Protein AF-A0A6C1NM78-F1 (afdb_monomer_lite)

Radius of gyration: 11.96 Å; chains: 1; bounding box: 29×38×28 Å

pLDDT: mean 93.98, std 7.11, range [59.12, 98.38]

Structure (mmCIF, N/CA/C/O backbone):
data_AF-A0A6C1NM78-F1
#
_entry.id   AF-A0A6C1NM78-F1
#
loop_
_atom_site.group_PDB
_atom_site.id
_atom_site.type_symbol
_atom_site.label_atom_id
_atom_site.label_alt_id
_atom_site.label_comp_id
_atom_site.label_asym_id
_atom_site.label_entity_id
_atom_site.label_seq_id
_atom_site.pdbx_PDB_ins_code
_atom_site.Cartn_x
_atom_site.Cartn_y
_atom_site.Cartn_z
_atom_site.occupancy
_atom_site.B_iso_or_equiv
_atom_site.auth_seq_id
_atom_site.auth_comp_id
_atom_site.auth_asym_id
_atom_site.auth_atom_id
_atom_site.pdbx_PDB_model_num
ATOM 1 N N . HIS A 1 1 ? 21.575 -6.023 -3.099 1.00 59.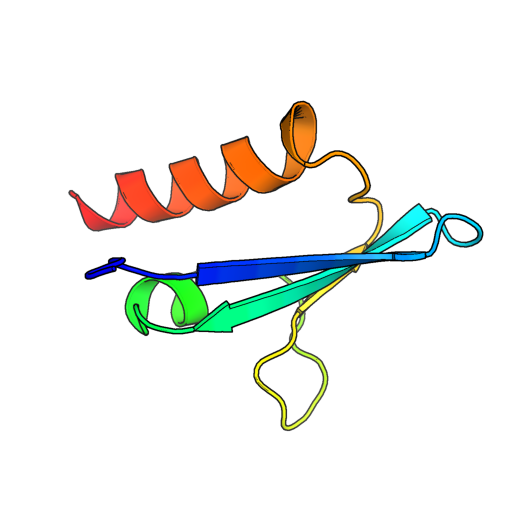12 1 HIS A N 1
ATOM 2 C CA . HIS A 1 1 ? 20.684 -6.380 -1.975 1.00 59.12 1 HIS A CA 1
ATOM 3 C C . HIS A 1 1 ? 19.670 -7.404 -2.475 1.00 59.12 1 HIS A C 1
ATOM 5 O O . HIS A 1 1 ? 18.844 -7.044 -3.301 1.00 59.12 1 HIS A O 1
ATOM 11 N N . GLY A 1 2 ? 19.781 -8.679 -2.086 1.00 84.06 2 GL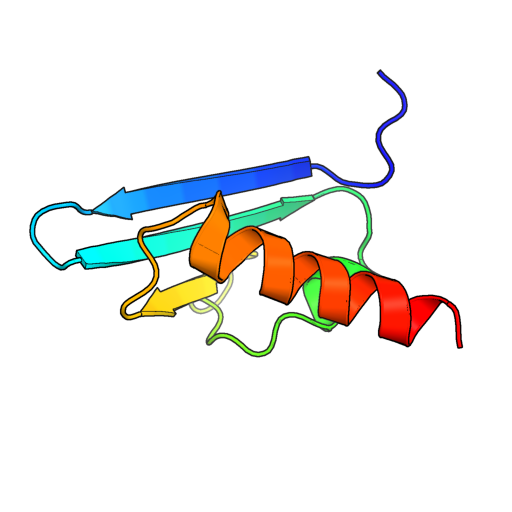Y A N 1
ATOM 12 C CA . GLY A 1 2 ? 18.855 -9.741 -2.512 1.00 84.06 2 GLY A CA 1
ATOM 13 C C . GLY A 1 2 ? 17.545 -9.695 -1.725 1.00 84.06 2 GLY A C 1
ATOM 14 O O . GLY A 1 2 ? 17.345 -10.504 -0.828 1.00 84.06 2 GLY A O 1
ATOM 15 N N . LEU A 1 3 ? 16.706 -8.690 -1.990 1.00 91.69 3 LEU A N 1
ATOM 16 C CA . LEU A 1 3 ? 15.411 -8.525 -1.324 1.00 91.69 3 LEU A CA 1
ATOM 17 C C . LEU A 1 3 ? 14.371 -9.471 -1.934 1.00 91.69 3 LEU A C 1
ATOM 19 O O . LEU A 1 3 ? 14.288 -9.573 -3.155 1.00 91.69 3 LEU A O 1
ATOM 23 N N . HIS A 1 4 ? 13.542 -10.093 -1.090 1.00 92.44 4 HIS A N 1
ATOM 24 C CA . HIS A 1 4 ? 12.395 -10.894 -1.539 1.00 92.44 4 HIS A CA 1
ATOM 25 C C . HIS A 1 4 ? 11.380 -10.036 -2.316 1.00 92.44 4 HIS A C 1
ATOM 27 O O . HIS A 1 4 ? 10.936 -10.403 -3.400 1.00 92.44 4 HIS A O 1
ATOM 33 N N . PHE A 1 5 ? 11.069 -8.848 -1.795 1.00 95.44 5 PHE A N 1
ATOM 34 C CA . PHE A 1 5 ? 10.354 -7.800 -2.516 1.00 95.44 5 PHE A CA 1
ATOM 35 C C . PHE A 1 5 ? 10.743 -6.419 -1.982 1.00 95.44 5 PHE A C 1
ATOM 37 O O . PHE A 1 5 ? 11.321 -6.289 -0.900 1.00 95.44 5 PHE A O 1
ATOM 44 N N . ALA A 1 6 ? 10.400 -5.385 -2.740 1.00 96.00 6 ALA A N 1
ATOM 45 C CA . ALA A 1 6 ? 10.444 -3.994 -2.319 1.00 96.00 6 ALA A CA 1
ATOM 46 C C . ALA A 1 6 ? 9.056 -3.367 -2.476 1.00 96.00 6 ALA A C 1
ATOM 48 O O . ALA A 1 6 ? 8.317 -3.708 -3.401 1.00 96.00 6 ALA A O 1
ATOM 49 N N . ALA A 1 7 ? 8.724 -2.441 -1.577 1.00 96.69 7 ALA A N 1
ATOM 50 C CA . ALA A 1 7 ? 7.480 -1.689 -1.609 1.00 96.69 7 ALA A CA 1
ATOM 51 C C . ALA A 1 7 ? 7.754 -0.183 -1.505 1.00 96.69 7 ALA A C 1
ATOM 53 O O . ALA A 1 7 ? 8.563 0.249 -0.682 1.00 96.69 7 ALA A O 1
ATOM 54 N N . LEU A 1 8 ? 7.051 0.608 -2.313 1.00 97.50 8 LEU A N 1
ATOM 55 C CA . LEU A 1 8 ? 7.051 2.067 -2.271 1.00 97.50 8 LEU A CA 1
ATOM 56 C C . LEU A 1 8 ? 5.642 2.550 -1.931 1.00 97.50 8 LEU A C 1
ATOM 58 O O . LEU A 1 8 ? 4.700 2.248 -2.657 1.00 97.50 8 LEU A O 1
ATOM 62 N N . MET A 1 9 ? 5.513 3.311 -0.844 1.00 98.06 9 MET A N 1
ATOM 63 C CA . MET A 1 9 ? 4.264 3.963 -0.448 1.00 98.06 9 MET A CA 1
ATOM 64 C C . MET A 1 9 ? 4.405 5.473 -0.642 1.00 98.06 9 MET A C 1
ATOM 66 O O . MET A 1 9 ? 5.316 6.077 -0.074 1.00 98.06 9 MET A O 1
ATOM 70 N N . VAL A 1 10 ? 3.514 6.071 -1.430 1.00 97.62 10 VAL A N 1
ATOM 71 C CA . VAL A 1 10 ? 3.462 7.517 -1.684 1.00 97.62 10 VAL A CA 1
ATOM 72 C C . VAL A 1 10 ? 2.181 8.059 -1.075 1.00 97.62 10 VAL A C 1
ATOM 74 O O . VAL A 1 10 ? 1.101 7.698 -1.526 1.00 97.62 10 VAL A O 1
ATOM 77 N N . THR A 1 11 ? 2.299 8.908 -0.058 1.00 97.69 11 THR A N 1
ATOM 78 C CA . THR A 1 11 ? 1.151 9.464 0.668 1.00 97.69 11 THR A CA 1
ATOM 79 C C . THR A 1 11 ? 0.822 10.867 0.179 1.00 97.69 11 THR A C 1
ATOM 81 O O . THR A 1 11 ? 1.688 11.743 0.201 1.00 97.69 11 THR A O 1
ATOM 84 N N . ASP A 1 12 ? -0.438 11.099 -0.188 1.00 96.38 12 ASP A N 1
ATOM 85 C CA . ASP A 1 12 ? -0.986 12.446 -0.306 1.00 96.38 12 ASP A CA 1
ATOM 86 C C . ASP A 1 12 ? -1.508 12.889 1.068 1.00 96.38 12 ASP A C 1
ATOM 88 O O . ASP A 1 12 ? -2.533 12.426 1.568 1.00 96.38 12 ASP A O 1
ATOM 92 N N . VAL A 1 13 ? -0.779 13.804 1.706 1.00 94.38 13 VAL A N 1
ATOM 93 C CA . VAL A 1 13 ? -1.121 14.306 3.044 1.00 94.38 13 VAL A CA 1
ATOM 94 C C . VAL A 1 13 ? -2.375 15.185 3.063 1.00 94.38 13 VAL A C 1
ATOM 96 O O . VAL A 1 13 ? -2.920 15.418 4.139 1.00 94.38 13 VAL A O 1
ATOM 99 N N . LYS A 1 14 ? -2.834 15.681 1.905 1.00 95.88 14 LYS A N 1
ATOM 100 C CA . LYS A 1 14 ? -4.046 16.503 1.802 1.00 95.88 14 LYS A CA 1
ATOM 101 C C . LYS A 1 14 ? -5.297 15.635 1.771 1.00 95.88 14 LYS A C 1
ATOM 103 O O . LYS A 1 14 ? -6.263 15.971 2.449 1.00 95.88 14 LYS A O 1
ATOM 108 N N . THR A 1 15 ? -5.280 14.541 1.008 1.00 94.88 15 THR A N 1
ATOM 109 C CA . THR A 1 15 ? -6.426 13.616 0.913 1.00 94.88 15 THR A CA 1
ATOM 110 C C . THR A 1 15 ? -6.391 12.509 1.963 1.00 94.88 15 THR A C 1
ATOM 112 O O . THR A 1 15 ? -7.408 11.871 2.197 1.00 94.88 15 THR A O 1
ATOM 115 N N . GLN A 1 16 ? -5.250 12.321 2.636 1.00 94.56 16 GLN A N 1
ATOM 116 C CA . GLN A 1 16 ? -5.013 11.235 3.591 1.00 94.56 16 GLN A CA 1
ATOM 117 C C . GLN A 1 16 ? -5.108 9.835 2.962 1.00 94.56 16 GLN A C 1
ATOM 119 O O . GLN A 1 16 ? -5.492 8.869 3.622 1.00 94.56 16 GLN A O 1
ATOM 124 N N . ASP A 1 17 ? -4.673 9.717 1.708 1.00 96.00 17 ASP A N 1
ATOM 125 C CA . ASP A 1 17 ? -4.581 8.452 0.981 1.00 96.00 17 ASP A CA 1
ATOM 126 C C . ASP A 1 17 ? -3.137 8.152 0.575 1.00 96.00 17 ASP A C 1
ATOM 128 O O . ASP A 1 17 ? -2.282 9.041 0.529 1.00 96.00 17 ASP A O 1
ATOM 132 N N . SER A 1 18 ? -2.861 6.893 0.236 1.00 98.38 18 SER A N 1
ATOM 133 C CA . SER A 1 18 ? -1.580 6.508 -0.358 1.00 98.38 18 SER A CA 1
ATOM 134 C C . SER A 1 18 ? -1.741 5.702 -1.641 1.00 98.38 18 SER A C 1
ATOM 136 O O . SER A 1 18 ? -2.731 5.007 -1.855 1.00 98.38 18 SER A O 1
ATOM 138 N N . LEU A 1 19 ? -0.708 5.744 -2.474 1.00 98.12 19 LEU A N 1
ATOM 139 C CA . LEU A 1 19 ? 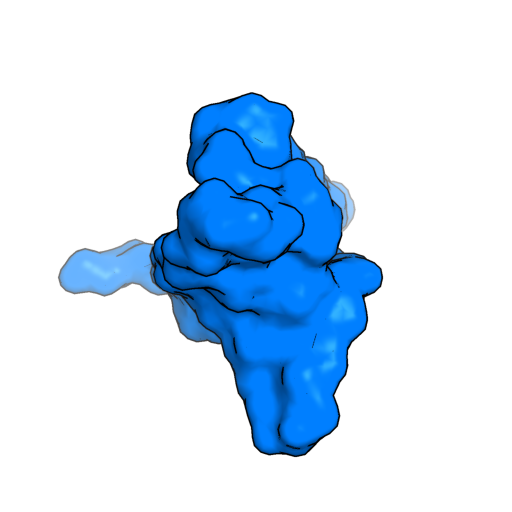-0.454 4.763 -3.520 1.00 98.12 19 LEU A CA 1
ATOM 140 C C . LEU A 1 19 ? 0.619 3.787 -3.042 1.00 98.12 19 LEU A C 1
ATOM 142 O O . LEU A 1 19 ? 1.586 4.195 -2.397 1.00 98.12 19 LEU A O 1
ATOM 146 N N . LEU A 1 20 ? 0.462 2.511 -3.376 1.00 98.38 20 LEU A N 1
ATOM 147 C CA . LEU A 1 20 ? 1.446 1.464 -3.117 1.00 98.38 20 LEU A CA 1
ATOM 148 C C . LEU A 1 20 ? 1.926 0.876 -4.438 1.00 98.38 20 LEU A C 1
ATOM 150 O O . LEU A 1 20 ? 1.116 0.577 -5.307 1.00 98.38 20 LEU A O 1
ATOM 154 N N . MET A 1 21 ? 3.228 0.650 -4.549 1.00 97.56 21 MET A N 1
ATOM 155 C CA . MET A 1 21 ? 3.844 -0.161 -5.595 1.00 97.56 21 MET A CA 1
ATOM 156 C C . MET A 1 21 ? 4.667 -1.264 -4.937 1.00 97.56 21 MET A C 1
ATOM 158 O O . MET A 1 21 ? 5.378 -0.999 -3.967 1.00 97.56 21 MET A O 1
ATOM 162 N N . VAL A 1 22 ? 4.594 -2.482 -5.469 1.00 95.88 22 VAL A N 1
ATOM 163 C CA . VAL A 1 22 ? 5.333 -3.654 -4.981 1.00 95.88 22 VAL A CA 1
ATOM 164 C C . VAL A 1 22 ? 6.025 -4.332 -6.154 1.00 95.88 22 VAL A C 1
ATOM 166 O O . VAL A 1 22 ? 5.419 -4.525 -7.202 1.00 95.88 22 VAL A O 1
ATOM 169 N N . ARG A 1 23 ? 7.303 -4.691 -5.993 1.00 94.62 23 ARG A N 1
ATOM 170 C CA . ARG A 1 23 ? 8.098 -5.404 -7.007 1.00 94.62 23 ARG A CA 1
ATOM 171 C C . ARG A 1 23 ? 8.954 -6.494 -6.368 1.00 94.62 23 ARG A C 1
ATOM 173 O O . ARG A 1 23 ? 9.442 -6.319 -5.255 1.00 94.62 23 ARG A O 1
ATOM 180 N N . GLY A 1 24 ? 9.171 -7.595 -7.089 1.00 92.56 24 GLY A N 1
ATOM 181 C CA . GLY A 1 24 ? 9.999 -8.733 -6.660 1.00 92.56 24 GLY A CA 1
ATOM 182 C C . GLY A 1 24 ? 9.179 -10.009 -6.469 1.00 92.56 24 GLY A C 1
ATOM 183 O O . GLY A 1 24 ? 9.267 -10.914 -7.291 1.00 92.56 24 GLY A O 1
ATOM 184 N N . ALA A 1 25 ? 8.334 -10.058 -5.438 1.00 93.00 25 ALA A N 1
ATOM 185 C CA . ALA A 1 25 ? 7.487 -11.216 -5.159 1.00 93.00 25 ALA A CA 1
ATOM 186 C C . ALA A 1 25 ? 6.095 -11.057 -5.793 1.00 93.00 25 ALA A C 1
ATOM 188 O O . ALA A 1 25 ? 5.253 -10.321 -5.277 1.00 93.00 25 ALA A O 1
ATOM 189 N N . ARG A 1 26 ? 5.841 -11.769 -6.901 1.00 92.88 26 ARG A N 1
ATOM 190 C CA . ARG A 1 26 ? 4.539 -11.748 -7.596 1.00 92.88 26 ARG A CA 1
ATOM 191 C C . ARG A 1 26 ? 3.386 -12.179 -6.683 1.00 92.88 26 ARG A C 1
ATOM 193 O O . ARG A 1 26 ? 2.364 -11.509 -6.678 1.00 92.88 26 ARG A O 1
ATOM 200 N N . ALA A 1 27 ? 3.590 -13.206 -5.858 1.00 94.06 27 ALA A N 1
ATOM 201 C CA . ALA A 1 27 ? 2.574 -13.677 -4.916 1.00 94.06 27 ALA A CA 1
ATOM 202 C C . ALA A 1 27 ? 2.146 -12.589 -3.911 1.00 94.06 27 ALA A C 1
ATOM 204 O O . ALA A 1 27 ? 0.966 -12.449 -3.607 1.00 94.06 27 ALA A O 1
ATOM 205 N N . VAL A 1 28 ? 3.088 -11.748 -3.458 1.00 94.88 28 VAL A N 1
ATOM 206 C CA . VAL A 1 28 ? 2.767 -10.603 -2.589 1.00 94.88 28 VAL A CA 1
ATOM 207 C C . VAL A 1 28 ? 1.922 -9.577 -3.339 1.00 94.88 28 VAL A C 1
ATOM 209 O O . VAL A 1 28 ? 0.963 -9.075 -2.773 1.00 94.88 28 VAL A O 1
ATOM 212 N N . ALA A 1 29 ? 2.258 -9.272 -4.597 1.00 94.56 29 ALA A N 1
ATOM 213 C CA . ALA A 1 29 ? 1.495 -8.333 -5.421 1.00 94.56 29 ALA A CA 1
ATOM 214 C C . ALA A 1 29 ? 0.069 -8.833 -5.720 1.00 94.56 29 ALA A C 1
ATOM 216 O O . ALA A 1 29 ? -0.881 -8.061 -5.633 1.00 94.56 29 ALA A O 1
ATOM 217 N N . GLU A 1 30 ? -0.088 -10.122 -6.030 1.00 94.38 30 GLU A N 1
ATOM 218 C CA . GLU A 1 30 ? -1.387 -10.754 -6.307 1.00 94.38 30 GLU A CA 1
ATOM 219 C C . GLU A 1 30 ? -2.292 -10.826 -5.071 1.00 94.38 30 GLU A C 1
ATOM 221 O O . GLU A 1 30 ? -3.511 -10.763 -5.201 1.00 94.38 30 GLU A O 1
ATOM 226 N N . ALA A 1 31 ? -1.708 -10.906 -3.873 1.00 95.75 31 ALA A N 1
ATOM 227 C CA . ALA A 1 31 ? -2.445 -10.925 -2.613 1.00 95.75 31 ALA A CA 1
ATOM 228 C C . ALA A 1 31 ? -2.911 -9.532 -2.140 1.00 95.75 31 ALA A C 1
ATOM 230 O O . ALA A 1 31 ? -3.608 -9.422 -1.129 1.00 95.75 31 ALA A O 1
ATOM 231 N N . ILE A 1 32 ? -2.546 -8.443 -2.832 1.00 96.25 32 ILE A N 1
ATOM 232 C CA . ILE A 1 32 ? -2.985 -7.098 -2.444 1.00 96.25 32 ILE A CA 1
ATOM 233 C C . ILE A 1 32 ? -4.464 -6.917 -2.791 1.00 96.25 32 ILE A C 1
ATOM 235 O O . ILE A 1 32 ? -4.835 -6.750 -3.948 1.00 96.25 32 ILE A O 1
ATOM 239 N N . SER A 1 33 ? -5.305 -6.862 -1.758 1.00 94.94 33 SER A N 1
ATOM 240 C CA . SER A 1 33 ? -6.761 -6.718 -1.883 1.00 94.94 33 SER A CA 1
ATOM 241 C C . SER A 1 33 ? -7.248 -5.284 -2.135 1.00 94.94 33 SER A C 1
ATOM 243 O O . SER A 1 33 ? -8.450 -5.050 -2.257 1.00 94.94 33 SER A O 1
ATOM 245 N N . TYR A 1 34 ? -6.344 -4.302 -2.159 1.00 96.44 34 TYR A N 1
ATOM 246 C CA . TYR A 1 34 ? -6.686 -2.919 -2.491 1.00 96.44 34 TYR A CA 1
ATOM 247 C C . TYR A 1 34 ? -7.009 -2.784 -3.987 1.00 96.44 34 TYR A C 1
ATOM 249 O O . TYR A 1 34 ? -6.500 -3.559 -4.795 1.00 96.44 34 TYR A O 1
ATOM 257 N N . PRO A 1 35 ? -7.825 -1.800 -4.399 1.00 95.50 35 PRO A N 1
ATOM 258 C CA . PRO A 1 35 ? -8.095 -1.578 -5.812 1.00 95.50 35 PRO A CA 1
ATOM 259 C C . PRO A 1 35 ? -6.815 -1.167 -6.545 1.00 95.50 35 PRO A C 1
ATOM 261 O O . PRO A 1 35 ? -6.125 -0.215 -6.159 1.00 95.50 35 PRO A O 1
ATOM 264 N N . MET A 1 36 ? -6.512 -1.895 -7.614 1.00 96.00 36 MET A N 1
ATOM 265 C CA . MET A 1 36 ? -5.442 -1.566 -8.546 1.00 96.00 36 MET A CA 1
ATOM 266 C C . MET A 1 36 ? -5.848 -0.354 -9.391 1.00 96.00 36 MET A C 1
ATOM 268 O O . MET A 1 36 ? -7.008 -0.202 -9.764 1.00 96.00 36 MET A O 1
ATOM 272 N N . VAL A 1 37 ? -4.900 0.530 -9.684 1.00 95.19 37 VAL A N 1
ATOM 273 C CA . VAL A 1 37 ? -5.082 1.589 -10.675 1.00 95.19 37 VAL A CA 1
ATOM 274 C C . VAL A 1 37 ? -5.055 0.926 -12.047 1.00 95.19 37 VAL A C 1
ATOM 276 O O . VAL A 1 37 ? -4.063 0.281 -12.391 1.00 95.19 37 VAL A O 1
ATOM 279 N N . ASP A 1 38 ? -6.144 1.077 -12.798 1.00 90.88 38 ASP A N 1
ATOM 280 C CA . ASP A 1 38 ? -6.381 0.397 -14.073 1.00 90.88 38 ASP A CA 1
ATOM 281 C C . ASP A 1 38 ? -5.139 0.351 -14.975 1.00 90.88 38 ASP A C 1
ATOM 283 O O . ASP A 1 38 ? -4.549 1.378 -15.314 1.00 90.88 38 ASP A O 1
ATOM 287 N N . GLY A 1 39 ? -4.740 -0.866 -15.361 1.00 84.50 39 GLY A N 1
ATOM 288 C CA . GLY A 1 39 ? -3.615 -1.106 -16.269 1.00 84.50 39 GLY A CA 1
ATOM 289 C C . GLY A 1 39 ? -2.216 -0.915 -15.665 1.00 84.50 39 GLY A C 1
ATOM 290 O O . GLY A 1 39 ? -1.257 -0.794 -16.425 1.00 84.50 39 GLY A O 1
ATOM 291 N N . THR A 1 40 ? -2.067 -0.877 -14.335 1.00 90.38 40 THR A N 1
ATOM 292 C CA . THR A 1 40 ? -0.769 -0.666 -13.654 1.00 90.38 40 THR A CA 1
ATOM 293 C C . THR A 1 40 ? -0.478 -1.712 -12.567 1.00 90.38 40 THR A C 1
ATOM 295 O O . THR A 1 40 ? -1.343 -2.499 -12.223 1.00 90.38 40 THR A O 1
ATOM 298 N N . GLU A 1 41 ? 0.723 -1.698 -11.974 1.00 92.12 41 GLU A N 1
ATOM 299 C CA . GLU A 1 41 ? 1.056 -2.425 -10.727 1.00 92.12 41 GLU A CA 1
ATOM 300 C C . GLU A 1 41 ? 1.069 -1.467 -9.518 1.00 92.12 41 GLU A C 1
ATOM 302 O O . GLU A 1 41 ? 2.019 -1.424 -8.727 1.00 92.12 41 GLU A O 1
ATOM 307 N N . ILE A 1 42 ? 0.049 -0.609 -9.435 1.00 97.06 42 ILE A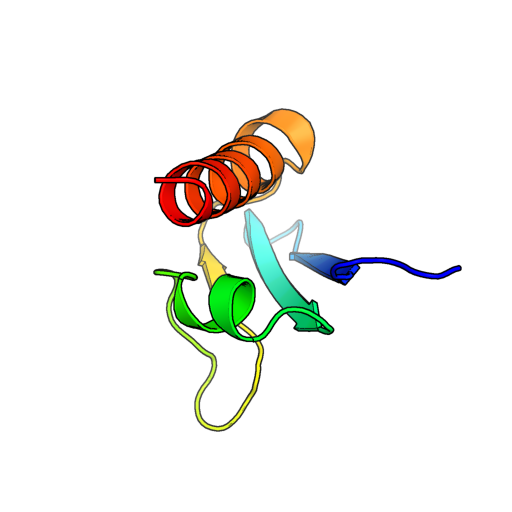 N 1
ATOM 308 C CA . ILE A 1 42 ? -0.117 0.389 -8.374 1.00 97.06 42 ILE A CA 1
ATOM 309 C C . ILE A 1 42 ? -1.484 0.196 -7.730 1.00 97.06 42 ILE A C 1
ATOM 311 O O . ILE A 1 42 ? -2.487 0.093 -8.427 1.00 97.06 42 ILE A O 1
ATOM 315 N N . TRP A 1 43 ? -1.541 0.214 -6.401 1.00 98.19 43 TRP A N 1
ATOM 316 C CA . TRP A 1 43 ? -2.779 0.061 -5.635 1.00 98.19 43 TRP A CA 1
ATOM 317 C C . TRP A 1 43 ? -3.124 1.340 -4.875 1.00 98.19 43 TRP A C 1
ATOM 319 O O . TRP A 1 43 ? -2.231 2.013 -4.353 1.00 98.19 43 TRP A O 1
ATOM 329 N N . ARG A 1 44 ? -4.419 1.674 -4.795 1.00 97.69 44 ARG A N 1
ATOM 330 C CA . ARG A 1 44 ? -4.923 2.804 -3.996 1.00 97.69 44 ARG A CA 1
ATOM 331 C C . ARG A 1 44 ? -5.248 2.343 -2.585 1.00 97.69 44 ARG A C 1
ATOM 333 O O . ARG A 1 44 ? -6.161 1.550 -2.369 1.00 97.69 44 ARG A O 1
ATOM 340 N N . LEU A 1 45 ? -4.512 2.869 -1.620 1.00 97.88 45 LEU A N 1
ATOM 341 C CA . LEU A 1 45 ? -4.688 2.580 -0.208 1.00 97.88 45 LEU A CA 1
ATOM 342 C C . LEU A 1 45 ? -5.445 3.746 0.437 1.00 97.88 45 LEU A C 1
ATOM 344 O O . LEU A 1 45 ? -4.855 4.598 1.109 1.00 97.88 45 LEU A O 1
ATOM 348 N N . ASN A 1 46 ? -6.755 3.793 0.193 1.00 95.88 46 ASN A N 1
ATOM 349 C CA . ASN A 1 46 ? -7.617 4.853 0.715 1.00 95.88 46 ASN A CA 1
ATOM 350 C C . ASN A 1 46 ? -7.604 4.844 2.254 1.00 95.88 46 ASN A C 1
ATOM 352 O O . ASN A 1 46 ? -7.772 3.790 2.874 1.00 95.88 46 ASN A O 1
ATOM 356 N N . GLY A 1 47 ? -7.380 6.003 2.871 1.00 96.00 47 GLY A N 1
ATOM 357 C CA . GLY A 1 47 ? -7.275 6.159 4.325 1.00 96.00 47 GLY A CA 1
ATOM 358 C C . GLY A 1 47 ? -6.013 5.558 4.961 1.00 96.00 47 GLY A C 1
ATOM 359 O O . GLY A 1 47 ? -5.905 5.510 6.192 1.00 96.00 47 GLY A O 1
ATOM 360 N N . VAL A 1 48 ? -5.047 5.075 4.171 1.00 97.75 48 VAL A N 1
ATOM 361 C CA . VAL A 1 48 ? -3.772 4.555 4.682 1.00 97.75 48 VAL A CA 1
ATOM 362 C C . VAL A 1 48 ? -2.698 5.620 4.557 1.00 97.75 48 VAL A C 1
ATOM 364 O O . VAL A 1 48 ? -2.287 5.986 3.462 1.00 97.75 48 VAL A O 1
ATOM 367 N N . VAL A 1 49 ? -2.179 6.069 5.696 1.00 97.06 49 VAL A N 1
ATOM 368 C CA . VAL A 1 49 ? -1.109 7.082 5.763 1.00 97.06 49 VAL A CA 1
ATOM 369 C C . VAL A 1 49 ? 0.039 6.661 6.678 1.00 97.06 49 VAL A C 1
ATOM 371 O O . VAL A 1 49 ? 1.139 7.205 6.621 1.00 97.06 49 VAL A O 1
ATOM 374 N N . SER A 1 50 ? -0.185 5.668 7.543 1.00 97.06 50 SER A N 1
ATOM 375 C CA . SER A 1 50 ? 0.799 5.204 8.512 1.00 97.06 50 SER A CA 1
ATOM 376 C C . SER A 1 50 ? 1.472 3.916 8.062 1.00 97.06 50 SER A C 1
ATOM 378 O O . SER A 1 50 ? 0.906 2.825 8.159 1.00 97.06 50 SER A O 1
ATOM 380 N N . ARG A 1 51 ? 2.757 4.015 7.706 1.00 97.31 51 ARG A N 1
ATOM 381 C CA . ARG A 1 51 ? 3.580 2.835 7.409 1.00 97.31 51 ARG A CA 1
ATOM 382 C C . ARG A 1 51 ? 3.551 1.811 8.551 1.00 97.31 51 ARG A C 1
ATOM 384 O O . ARG A 1 51 ? 3.344 0.630 8.313 1.00 97.31 51 ARG A O 1
ATOM 391 N N . LYS A 1 52 ? 3.757 2.256 9.798 1.00 97.56 52 LYS A N 1
ATOM 392 C CA . LYS A 1 52 ? 3.867 1.364 10.968 1.00 97.56 52 LYS A CA 1
ATOM 393 C C . LYS A 1 52 ? 2.525 0.768 11.390 1.00 97.56 52 LYS A C 1
ATOM 395 O O . LYS A 1 52 ? 2.487 -0.397 11.759 1.00 97.56 52 LYS A O 1
ATOM 400 N N . LYS A 1 53 ? 1.456 1.569 11.399 1.00 97.31 53 LYS A N 1
ATOM 401 C CA . LYS A 1 53 ? 0.163 1.141 11.951 1.00 97.31 53 LYS A CA 1
ATOM 402 C C . LYS A 1 53 ? -0.736 0.449 10.929 1.00 97.31 53 LYS A C 1
ATOM 404 O O . LYS A 1 53 ? -1.620 -0.284 11.344 1.00 97.31 53 LYS A O 1
ATOM 409 N N . GLN A 1 54 ? -0.543 0.708 9.635 1.00 98.00 54 GLN A N 1
ATOM 410 C CA . GLN A 1 54 ? -1.473 0.274 8.590 1.00 98.00 54 GL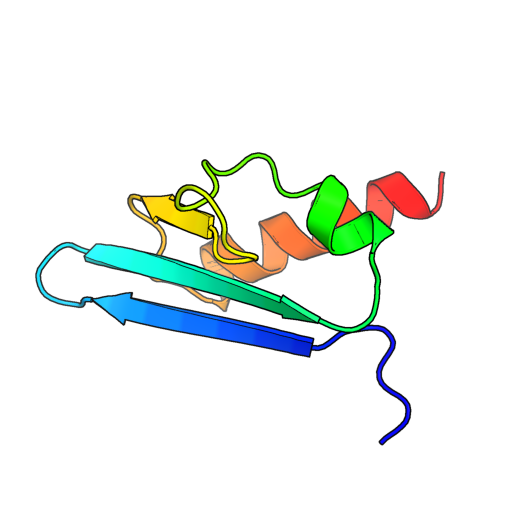N A CA 1
ATOM 411 C C . GLN A 1 54 ? -0.770 -0.568 7.517 1.00 98.00 54 GLN A C 1
ATOM 413 O O . GLN A 1 54 ? -1.147 -1.718 7.319 1.00 98.00 54 GLN A O 1
ATOM 418 N N . LEU A 1 55 ? 0.298 -0.056 6.885 1.00 97.81 55 LEU A N 1
ATOM 419 C CA . LEU A 1 55 ? 0.960 -0.789 5.794 1.00 97.81 55 LEU A CA 1
ATOM 420 C C . LEU A 1 55 ? 1.690 -2.052 6.275 1.00 97.81 55 LEU A C 1
ATOM 422 O O . LEU A 1 55 ? 1.523 -3.118 5.691 1.00 97.81 55 LEU A O 1
ATOM 426 N N . LEU A 1 56 ? 2.525 -1.945 7.316 1.00 97.69 56 LEU A N 1
ATOM 427 C CA . LEU A 1 56 ? 3.312 -3.088 7.793 1.00 97.69 56 LEU A CA 1
ATOM 428 C C . LEU A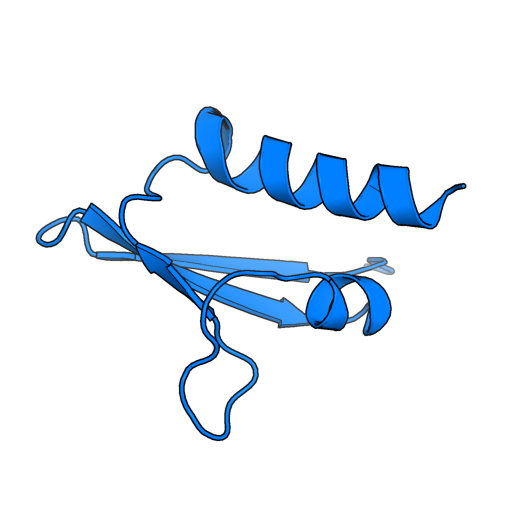 1 56 ? 2.434 -4.237 8.314 1.00 97.69 56 LEU A C 1
ATOM 430 O O . LEU A 1 56 ? 2.724 -5.372 7.938 1.00 97.69 56 LEU A O 1
ATOM 434 N N . PRO A 1 57 ? 1.371 -4.003 9.113 1.00 97.75 57 PRO A N 1
ATOM 435 C CA . PRO A 1 57 ? 0.449 -5.070 9.498 1.00 97.75 57 PRO A CA 1
ATOM 436 C C . PRO A 1 57 ? -0.209 -5.758 8.300 1.00 97.75 57 PRO A C 1
ATOM 438 O O . PRO A 1 57 ? -0.251 -6.982 8.272 1.00 97.75 57 PRO A O 1
ATOM 441 N N . PHE A 1 58 ? -0.641 -4.995 7.290 1.00 97.38 58 PHE A N 1
ATOM 442 C CA . PHE A 1 58 ? -1.231 -5.541 6.066 1.00 97.38 58 PHE A CA 1
ATOM 443 C C . PHE A 1 58 ? -0.254 -6.443 5.297 1.00 97.38 58 PHE A C 1
ATOM 445 O O . PHE A 1 58 ? -0.548 -7.612 5.062 1.00 97.38 58 PHE A O 1
ATOM 452 N N . LEU A 1 59 ? 0.945 -5.940 4.976 1.00 96.94 59 LEU A N 1
ATOM 453 C CA . LEU A 1 59 ? 1.956 -6.726 4.257 1.00 96.94 59 LEU A CA 1
ATOM 454 C C . LEU A 1 59 ? 2.420 -7.945 5.066 1.00 96.94 59 LEU A C 1
ATOM 456 O O . LEU A 1 59 ? 2.676 -8.997 4.496 1.00 96.94 59 LEU A O 1
ATOM 460 N N . SER A 1 60 ? 2.512 -7.822 6.394 1.00 96.50 60 SER A N 1
ATOM 461 C CA . SER A 1 60 ? 2.867 -8.953 7.263 1.00 96.50 60 SER A CA 1
ATOM 462 C C . SER A 1 60 ? 1.772 -10.017 7.295 1.00 96.50 60 SER A C 1
ATOM 464 O O . SER A 1 60 ? 2.094 -11.195 7.406 1.00 96.50 60 SER A O 1
ATOM 466 N N . GLY A 1 61 ? 0.499 -9.616 7.210 1.00 97.06 61 GLY A N 1
ATOM 467 C CA . GLY A 1 61 ? -0.634 -10.531 7.071 1.00 97.06 61 GLY A CA 1
ATOM 468 C C . GLY A 1 61 ? -0.529 -11.352 5.790 1.00 97.06 61 GLY A C 1
ATOM 469 O O . GLY A 1 61 ? -0.501 -12.574 5.865 1.00 97.06 61 GLY A O 1
ATOM 470 N N . ILE A 1 62 ? -0.319 -10.677 4.653 1.00 96.38 62 ILE A N 1
ATOM 471 C CA . ILE A 1 62 ? -0.078 -11.337 3.361 1.00 96.38 62 ILE A CA 1
ATOM 472 C C . ILE A 1 62 ? 1.071 -12.341 3.471 1.00 96.38 62 ILE A C 1
ATOM 474 O O . ILE A 1 62 ? 0.918 -13.491 3.085 1.00 96.38 62 ILE A O 1
ATOM 478 N N . LEU A 1 63 ? 2.221 -11.935 4.018 1.00 95.12 63 LEU A N 1
ATOM 479 C CA . LEU A 1 63 ? 3.382 -12.825 4.113 1.00 95.12 63 LEU A CA 1
ATOM 480 C C . LEU A 1 63 ? 3.097 -14.075 4.954 1.00 95.12 63 LEU A C 1
ATOM 482 O O . LEU A 1 63 ? 3.526 -15.155 4.572 1.00 95.12 63 LEU A O 1
ATOM 486 N N . ARG A 1 64 ? 2.346 -13.943 6.051 1.00 95.38 64 ARG A N 1
ATOM 487 C CA . ARG A 1 64 ? 1.964 -15.080 6.904 1.00 95.38 64 ARG A CA 1
ATOM 488 C C . ARG A 1 64 ? 1.032 -16.058 6.196 1.00 95.38 64 ARG A C 1
ATOM 490 O O . ARG A 1 64 ? 1.156 -17.256 6.402 1.00 95.38 64 ARG A O 1
ATOM 497 N N . GLU A 1 65 ? 0.112 -15.561 5.375 1.00 91.75 65 GLU A N 1
ATOM 498 C CA . GLU A 1 65 ? -0.797 -16.409 4.590 1.00 91.75 65 GLU A CA 1
ATOM 499 C C . GLU A 1 65 ? -0.058 -17.213 3.513 1.00 91.75 65 GLU A C 1
ATOM 501 O O . GLU A 1 65 ? -0.504 -18.292 3.146 1.00 91.75 65 GLU A O 1
ATOM 506 N N . GLN A 1 66 ? 1.085 -16.715 3.031 1.00 82.56 66 GLN A N 1
ATOM 507 C CA . GLN A 1 66 ? 1.926 -17.406 2.045 1.00 82.56 66 GLN A CA 1
ATOM 508 C C . GLN A 1 66 ? 2.864 -18.460 2.665 1.00 82.56 66 GLN A C 1
ATOM 510 O O . GLN A 1 66 ? 3.459 -19.242 1.930 1.00 82.56 66 GLN A O 1
ATOM 515 N N . GLU A 1 67 ? 3.042 -18.462 3.991 1.00 78.25 67 GLU A N 1
ATOM 516 C CA . GLU A 1 67 ? 3.841 -19.467 4.717 1.00 78.25 67 GLU A CA 1
ATOM 517 C C . GLU A 1 67 ? 3.028 -20.722 5.095 1.00 78.25 67 GLU A C 1
ATOM 519 O O . GLU A 1 67 ? 3.605 -21.685 5.607 1.00 78.25 67 GLU A O 1
ATOM 524 N N . GLY A 1 68 ? 1.705 -20.692 4.883 1.00 59.44 68 GLY A N 1
ATOM 525 C CA . GLY A 1 68 ? 0.767 -21.775 5.200 1.00 59.44 68 GLY A CA 1
ATOM 526 C C . GLY A 1 68 ? 0.499 -22.760 4.070 1.00 59.44 68 GLY A C 1
ATOM 527 O O . GLY A 1 68 ? 0.978 -22.549 2.934 1.00 59.44 68 GLY A O 1
#

Secondary structure (DSSP, 8-state):
---S-EEEEEEETTTTEEEEEEES-HHHHHT--SPBPTTSSEEEETT---IIIIIHHHHHHHHHHTT-

Sequence (68 aa):
HGLHFAALMVTDVKTQDSLLMVRGARAVAEAISYPMVDGTEIWRLNGVVSRKKQLLPFLSGILREQEG

Foldseek 3Di:
DPDCKDKDWAADPVQQKIKMAMDRHPQLLVPPPADDDPPDSIGIGHNDDDCVPPVVVVSVVSVVVVVD